Protein AF-A0A2V8DA79-F1 (afdb_monomer_lite)

Foldseek 3Di:
DVVVVVVVDAQLNAEAEDEQVVVLCLVVDDPSVVVLQNHAYEYEYDVVGALVCSCVSPVVQVVQEDEPVVVVVSDPTHGYYGHYDDDDPADPVVVLVCLLVVHDCPPNDPPVVSVVCVVVVPSHDPPDDPDDDPDPDDPDDDDDDDDD

pLDDT: mean 85.44, std 18.1, range [34.97, 98.0]

Structure (mmCIF, N/CA/C/O backbone):
data_AF-A0A2V8DA79-F1
#
_entry.id   AF-A0A2V8DA79-F1
#
loop_
_atom_site.group_PDB
_atom_site.id
_atom_site.type_symbol
_atom_site.label_atom_id
_atom_site.label_alt_id
_atom_site.label_comp_id
_atom_site.label_asym_id
_atom_site.label_entity_id
_atom_site.label_seq_id
_atom_site.pdbx_PDB_ins_code
_atom_site.Cartn_x
_atom_site.Cartn_y
_atom_site.Cartn_z
_atom_site.occupancy
_atom_site.B_iso_or_equiv
_atom_site.auth_seq_id
_atom_site.auth_comp_id
_atom_site.auth_asym_id
_atom_site.auth_atom_id
_atom_site.pdbx_PDB_model_num
ATOM 1 N N . MET A 1 1 ? -2.784 -8.188 -10.765 1.00 80.88 1 MET A N 1
ATOM 2 C CA . MET A 1 1 ? -1.648 -7.798 -11.626 1.00 80.88 1 MET A CA 1
ATOM 3 C C . MET A 1 1 ? -1.631 -8.583 -12.928 1.00 80.88 1 MET A C 1
ATOM 5 O O . MET A 1 1 ? -2.047 -8.017 -13.924 1.00 80.88 1 MET A O 1
ATOM 9 N N . ARG A 1 2 ? -1.282 -9.882 -12.939 1.00 86.19 2 ARG A N 1
ATOM 10 C CA . ARG A 1 2 ? -1.259 -10.697 -14.180 1.00 86.19 2 ARG A CA 1
ATOM 11 C C . ARG A 1 2 ? -2.586 -10.660 -14.959 1.00 86.19 2 ARG A C 1
ATOM 13 O O . ARG A 1 2 ? -2.584 -10.257 -16.108 1.00 86.19 2 ARG A O 1
ATOM 20 N N . ARG A 1 3 ? -3.718 -10.857 -14.271 1.00 90.19 3 ARG A N 1
ATOM 21 C CA . ARG A 1 3 ? -5.065 -10.714 -14.860 1.00 90.19 3 ARG A CA 1
ATOM 22 C C . ARG A 1 3 ? -5.314 -9.372 -15.570 1.00 90.19 3 ARG A C 1
ATOM 24 O O . ARG A 1 3 ? -6.029 -9.353 -16.558 1.00 90.19 3 ARG A O 1
ATOM 31 N N . PHE A 1 4 ? -4.772 -8.257 -15.071 1.00 90.00 4 PHE A N 1
ATOM 32 C CA . PHE A 1 4 ? -4.954 -6.949 -15.720 1.00 90.00 4 PHE A CA 1
ATOM 33 C C . PHE A 1 4 ? -4.091 -6.828 -16.979 1.00 90.00 4 PHE A C 1
ATOM 35 O O . PHE A 1 4 ? -4.547 -6.286 -17.977 1.00 90.00 4 PHE A O 1
ATOM 42 N N . ARG A 1 5 ? -2.893 -7.423 -16.985 1.00 86.12 5 ARG A N 1
ATOM 43 C CA . ARG A 1 5 ? -2.110 -7.558 -18.220 1.00 86.12 5 ARG A CA 1
ATOM 44 C C . ARG A 1 5 ? -2.828 -8.411 -19.261 1.00 86.12 5 ARG A C 1
ATOM 46 O O . ARG A 1 5 ? -2.845 -8.040 -20.427 1.00 86.12 5 ARG A O 1
ATOM 53 N N . ASP A 1 6 ? -3.475 -9.493 -18.834 1.00 89.94 6 ASP A N 1
ATOM 54 C CA . ASP A 1 6 ? -4.275 -10.345 -19.727 1.00 89.94 6 ASP A CA 1
ATOM 55 C C . ASP A 1 6 ? -5.494 -9.597 -20.307 1.00 89.94 6 ASP A C 1
ATOM 57 O O . ASP A 1 6 ? -6.026 -9.983 -21.342 1.00 89.94 6 ASP A O 1
ATOM 61 N N . GLN A 1 7 ? -5.923 -8.507 -19.660 1.00 92.62 7 GLN A N 1
ATOM 62 C CA . GLN A 1 7 ? -6.973 -7.598 -20.136 1.00 92.62 7 GLN A CA 1
ATOM 63 C C . GLN A 1 7 ? -6.443 -6.456 -21.021 1.00 92.62 7 GLN A C 1
ATOM 65 O O . GLN A 1 7 ? -7.229 -5.618 -21.452 1.00 92.62 7 GLN A O 1
ATOM 70 N N . GLY A 1 8 ? -5.137 -6.420 -21.306 1.00 91.56 8 GLY A N 1
ATOM 71 C CA . GLY A 1 8 ? -4.514 -5.451 -22.210 1.00 91.56 8 GLY A CA 1
ATOM 72 C C . GLY A 1 8 ? -3.859 -4.241 -21.539 1.00 91.56 8 GLY A C 1
ATOM 73 O O . GLY A 1 8 ? -3.294 -3.418 -22.251 1.00 91.56 8 GLY A O 1
ATOM 74 N N . TYR A 1 9 ? -3.877 -4.133 -20.206 1.00 92.56 9 TYR A N 1
ATOM 75 C CA . TYR A 1 9 ? -3.197 -3.038 -19.504 1.00 92.56 9 TYR A CA 1
ATOM 76 C C . TYR A 1 9 ? -1.678 -3.241 -19.489 1.00 92.56 9 TYR A C 1
ATOM 78 O O . TYR A 1 9 ? -1.181 -4.306 -19.097 1.00 92.56 9 TYR A O 1
ATOM 86 N N . ALA A 1 10 ? -0.928 -2.208 -19.863 1.00 92.19 10 ALA A N 1
ATOM 87 C CA . ALA A 1 10 ? 0.521 -2.200 -19.733 1.00 92.19 10 ALA A CA 1
ATOM 88 C C . ALA A 1 10 ? 0.928 -2.102 -18.255 1.00 92.19 10 ALA A C 1
ATOM 90 O O . ALA A 1 10 ? 0.230 -1.520 -17.425 1.00 92.19 10 ALA A O 1
ATOM 91 N N . SER A 1 11 ? 2.095 -2.645 -17.897 1.00 91.31 11 SER A N 1
ATOM 92 C CA . SER A 1 11 ? 2.588 -2.561 -16.515 1.00 91.31 11 SER A CA 1
ATOM 93 C C . SER A 1 11 ? 2.851 -1.119 -16.065 1.00 91.31 11 SER A C 1
ATOM 95 O O . SER A 1 11 ? 2.752 -0.826 -14.877 1.00 91.31 11 SER A O 1
ATOM 97 N N . THR A 1 12 ? 3.122 -0.211 -17.003 1.00 92.56 12 THR A N 1
ATOM 98 C CA . THR A 1 12 ? 3.295 1.228 -16.755 1.00 92.56 12 THR A CA 1
ATOM 99 C C . THR A 1 12 ? 1.982 1.979 -16.501 1.00 92.56 12 THR A C 1
ATOM 101 O O . THR A 1 12 ? 1.995 3.123 -16.062 1.00 92.56 12 THR A O 1
ATOM 104 N N . GLU A 1 13 ? 0.834 1.345 -16.741 1.00 91.50 13 GLU A N 1
ATOM 105 C CA . GLU A 1 13 ? -0.494 1.911 -16.462 1.00 91.50 13 GLU A CA 1
ATOM 106 C C . GLU A 1 13 ? -1.051 1.437 -15.113 1.00 91.50 13 GLU A C 1
ATOM 108 O O . GLU A 1 13 ? -2.080 1.922 -14.640 1.00 91.50 13 GLU A O 1
ATOM 113 N N . LEU A 1 14 ? -0.384 0.469 -14.479 1.00 94.69 14 LEU A N 1
ATOM 114 C CA . LEU A 1 14 ? -0.843 -0.160 -13.249 1.00 94.69 14 LEU A CA 1
ATOM 115 C C . LEU A 1 14 ? -0.090 0.391 -12.042 1.00 94.69 14 LEU A C 1
ATOM 117 O O . LEU A 1 14 ? 1.139 0.441 -12.021 1.00 94.69 14 LEU A O 1
ATOM 121 N N . PHE A 1 15 ? -0.844 0.723 -10.995 1.00 95.31 15 PHE A N 1
ATOM 122 C CA . PHE A 1 15 ? -0.315 1.207 -9.725 1.00 95.31 15 PHE A CA 1
ATOM 123 C C . PHE A 1 15 ? -0.784 0.303 -8.587 1.00 95.31 15 PHE A C 1
ATOM 125 O O . PHE A 1 15 ? -1.980 0.097 -8.379 1.00 95.31 15 PHE A O 1
ATOM 132 N N . PHE A 1 16 ? 0.169 -0.232 -7.834 1.00 96.88 16 PHE A N 1
ATOM 133 C CA . PHE A 1 16 ? -0.071 -0.974 -6.609 1.00 96.88 16 PHE A CA 1
ATOM 134 C C . PHE A 1 16 ? 0.221 -0.088 -5.407 1.00 96.88 16 PHE A C 1
ATOM 136 O O . PHE A 1 16 ? 1.377 0.237 -5.147 1.00 96.88 16 PHE A O 1
ATOM 143 N N . VAL A 1 17 ? -0.820 0.313 -4.683 1.00 96.44 17 VAL A N 1
ATOM 144 C CA . VAL A 1 17 ? -0.689 1.218 -3.538 1.00 96.44 17 VAL A CA 1
ATOM 145 C C . VAL A 1 17 ? -0.651 0.415 -2.244 1.00 96.44 17 VAL A C 1
ATOM 147 O O . VAL A 1 17 ? -1.538 -0.399 -1.992 1.00 96.44 17 VAL A O 1
ATOM 150 N N . LEU A 1 18 ? 0.364 0.651 -1.415 1.00 95.94 18 LEU A N 1
ATOM 151 C CA . LEU A 1 18 ? 0.516 -0.003 -0.117 1.00 95.94 18 LEU A CA 1
ATOM 152 C C . LEU A 1 18 ? 1.289 0.865 0.883 1.00 95.94 18 LEU A C 1
ATOM 154 O O . LEU A 1 18 ? 1.933 1.847 0.520 1.00 95.94 18 LEU A O 1
ATOM 158 N N . GLY A 1 19 ? 1.228 0.483 2.157 1.00 94.44 19 GLY A N 1
ATOM 159 C CA . GLY A 1 19 ? 2.015 1.111 3.215 1.00 94.44 19 GLY A CA 1
ATOM 160 C C . GLY A 1 19 ? 3.484 0.681 3.202 1.00 94.44 19 GLY A C 1
ATOM 161 O O . GLY A 1 19 ? 3.825 -0.426 2.778 1.00 94.44 19 GLY A O 1
ATOM 162 N N . ALA A 1 20 ? 4.349 1.556 3.714 1.00 94.94 20 ALA A N 1
ATOM 163 C CA . ALA A 1 20 ? 5.778 1.303 3.872 1.00 94.94 20 ALA A CA 1
ATOM 164 C C . ALA A 1 20 ? 6.082 0.100 4.781 1.00 94.94 20 ALA A C 1
ATOM 166 O O . ALA A 1 20 ? 7.063 -0.598 4.550 1.00 94.94 20 ALA A O 1
ATOM 167 N N . ASP A 1 21 ? 5.220 -0.182 5.761 1.00 92.44 21 ASP A N 1
ATOM 168 C CA . ASP A 1 21 ? 5.296 -1.362 6.626 1.00 92.44 21 ASP A CA 1
ATOM 169 C C . ASP A 1 21 ? 5.203 -2.665 5.821 1.00 92.44 21 ASP A C 1
ATOM 171 O O . ASP A 1 21 ? 6.088 -3.511 5.914 1.00 92.44 21 ASP A O 1
ATOM 175 N N . ALA A 1 22 ? 4.190 -2.794 4.962 1.00 94.00 22 ALA A N 1
ATOM 176 C CA . ALA A 1 22 ? 4.009 -3.984 4.132 1.00 94.00 22 ALA A CA 1
ATOM 177 C C . ALA A 1 22 ? 5.104 -4.120 3.060 1.00 94.00 22 ALA A C 1
ATOM 179 O O . ALA A 1 22 ? 5.577 -5.223 2.787 1.00 94.00 22 ALA A O 1
ATOM 180 N N . PHE A 1 23 ? 5.532 -3.004 2.45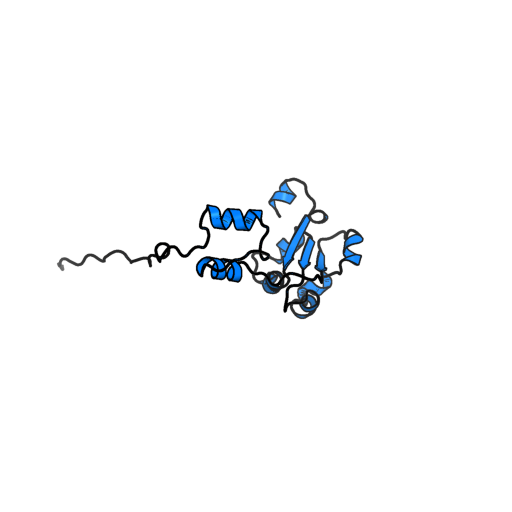9 1.00 97.00 23 PHE A N 1
ATOM 181 C CA . PHE A 1 23 ? 6.597 -3.029 1.453 1.00 97.00 23 PHE A CA 1
ATOM 182 C C . PHE A 1 23 ? 7.967 -3.378 2.051 1.00 97.00 23 PHE A C 1
ATOM 184 O O . PHE A 1 23 ? 8.796 -3.975 1.371 1.00 97.00 23 PHE A O 1
ATOM 191 N N . ASN A 1 24 ? 8.217 -3.067 3.325 1.00 95.31 24 ASN A N 1
ATOM 192 C CA . ASN A 1 24 ? 9.459 -3.445 4.003 1.00 95.31 24 ASN A CA 1
ATOM 193 C C . ASN A 1 24 ? 9.675 -4.973 4.036 1.00 95.31 24 ASN A C 1
ATOM 195 O O . ASN A 1 24 ? 10.807 -5.440 4.120 1.00 95.31 24 ASN A O 1
ATOM 199 N N . GLU A 1 25 ? 8.597 -5.751 3.921 1.00 95.50 25 GLU A N 1
ATOM 200 C CA . GLU A 1 25 ? 8.615 -7.214 3.876 1.00 95.50 25 GLU A CA 1
ATOM 201 C C . GLU A 1 25 ? 8.536 -7.775 2.445 1.00 95.50 25 GLU A C 1
ATOM 203 O O . GLU A 1 25 ? 8.366 -8.982 2.275 1.00 95.50 25 GLU A O 1
ATOM 208 N N . ILE A 1 26 ? 8.677 -6.943 1.403 1.00 97.12 26 ILE A N 1
ATOM 209 C CA . ILE A 1 26 ? 8.480 -7.333 -0.008 1.00 97.12 26 ILE A CA 1
ATOM 210 C C . ILE A 1 26 ? 9.302 -8.561 -0.419 1.00 97.12 26 ILE A C 1
ATOM 212 O O . ILE A 1 26 ? 8.828 -9.386 -1.192 1.00 97.12 26 ILE A O 1
ATOM 216 N N . ALA A 1 27 ? 10.503 -8.734 0.142 1.00 94.88 27 ALA A N 1
ATOM 217 C CA . ALA A 1 27 ? 11.375 -9.871 -0.151 1.00 94.88 27 ALA A CA 1
ATOM 218 C C . ALA A 1 27 ? 10.793 -11.227 0.298 1.00 94.88 27 ALA A C 1
ATOM 220 O O . ALA A 1 27 ? 11.200 -12.271 -0.204 1.00 94.88 27 ALA A O 1
ATOM 221 N N . THR A 1 28 ? 9.831 -11.217 1.225 1.00 96.50 28 THR A N 1
ATOM 222 C CA . THR A 1 28 ? 9.117 -12.419 1.685 1.00 96.50 28 THR A CA 1
ATOM 223 C C . THR A 1 28 ? 7.962 -12.804 0.759 1.00 96.50 28 THR A C 1
ATOM 225 O O . THR A 1 28 ? 7.396 -13.892 0.881 1.00 96.50 28 THR A O 1
ATOM 228 N N . TRP A 1 29 ? 7.587 -11.924 -0.174 1.00 96.75 29 TRP A N 1
ATOM 229 C CA . TRP A 1 29 ? 6.452 -12.154 -1.052 1.00 96.75 29 TRP A CA 1
ATOM 230 C C . TRP A 1 29 ? 6.822 -13.157 -2.138 1.00 96.75 29 TRP A C 1
ATOM 232 O O . TRP A 1 29 ? 7.947 -13.210 -2.642 1.00 96.75 29 TRP A O 1
ATOM 242 N N . ARG A 1 30 ? 5.831 -13.952 -2.541 1.00 96.00 30 ARG A N 1
ATOM 243 C CA . ARG A 1 30 ? 5.994 -14.939 -3.606 1.00 96.00 30 ARG A CA 1
ATOM 244 C C . ARG A 1 30 ? 6.404 -14.251 -4.908 1.00 96.00 30 ARG A C 1
ATOM 246 O O . ARG A 1 30 ? 5.629 -13.463 -5.442 1.00 96.00 30 ARG A O 1
ATOM 253 N N . ASP A 1 31 ? 7.570 -14.634 -5.429 1.00 95.00 31 ASP A N 1
ATOM 254 C CA . ASP A 1 31 ? 8.095 -14.165 -6.719 1.00 95.00 31 ASP A CA 1
ATOM 255 C C . ASP A 1 31 ? 8.102 -12.627 -6.826 1.00 95.00 31 ASP A C 1
ATOM 257 O O . ASP A 1 31 ? 7.686 -12.030 -7.823 1.00 95.00 31 ASP A O 1
ATOM 261 N N . TYR A 1 32 ? 8.530 -11.965 -5.743 1.00 95.62 32 TYR A N 1
ATOM 262 C CA . TYR A 1 32 ? 8.526 -10.508 -5.664 1.00 95.62 32 TYR A CA 1
ATOM 263 C C . TYR A 1 32 ? 9.309 -9.808 -6.794 1.00 95.62 32 TYR A C 1
ATOM 265 O O . TYR A 1 32 ? 8.839 -8.753 -7.222 1.00 95.62 32 TYR A O 1
ATOM 273 N N . PRO A 1 33 ? 10.438 -10.332 -7.334 1.00 95.31 33 PRO A N 1
ATOM 274 C CA . PRO A 1 33 ? 11.135 -9.651 -8.420 1.00 95.31 33 PRO A CA 1
ATOM 275 C C . PRO A 1 33 ? 10.245 -9.530 -9.657 1.00 95.31 33 PRO A C 1
ATOM 277 O O . PRO A 1 33 ? 10.081 -8.431 -10.178 1.00 95.31 33 PRO A O 1
ATOM 280 N N . ALA A 1 34 ? 9.576 -10.619 -10.055 1.00 94.56 34 ALA A N 1
ATOM 281 C CA . ALA A 1 34 ? 8.636 -10.587 -11.169 1.00 94.56 34 ALA A CA 1
ATOM 282 C C . ALA A 1 34 ? 7.410 -9.722 -10.856 1.00 94.56 34 ALA A C 1
ATOM 284 O O . ALA A 1 34 ? 6.869 -9.077 -11.750 1.00 94.56 34 ALA A O 1
ATOM 285 N N . LEU A 1 35 ? 6.959 -9.686 -9.597 1.00 94.75 35 LEU A N 1
ATOM 286 C CA . LEU A 1 35 ? 5.840 -8.842 -9.185 1.00 94.75 35 LEU A CA 1
ATOM 287 C C . LEU A 1 35 ? 6.131 -7.350 -9.402 1.00 94.75 35 LEU A C 1
ATOM 289 O O . LEU A 1 35 ? 5.249 -6.630 -9.874 1.00 94.75 35 LEU A O 1
ATOM 293 N N . LEU A 1 36 ? 7.353 -6.901 -9.099 1.00 96.38 36 LEU A N 1
ATOM 294 C CA . LEU A 1 36 ? 7.777 -5.515 -9.309 1.00 96.38 36 LEU A CA 1
ATOM 295 C C . LEU A 1 36 ? 7.760 -5.112 -10.791 1.00 96.38 36 LEU A C 1
ATOM 297 O O . LEU A 1 36 ? 7.717 -3.923 -11.086 1.00 96.38 36 LEU A O 1
ATOM 301 N N . ASP A 1 37 ? 7.770 -6.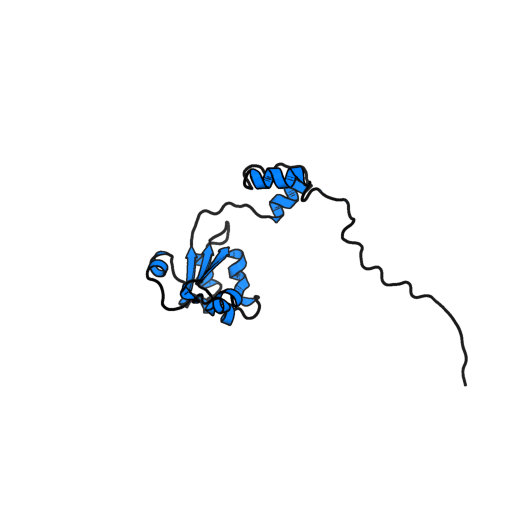063 -11.724 1.00 95.25 37 ASP A N 1
ATOM 302 C CA . ASP A 1 37 ? 7.735 -5.790 -13.167 1.00 95.25 37 ASP A CA 1
ATOM 303 C C . ASP A 1 37 ? 6.305 -5.730 -13.732 1.00 95.25 37 ASP A C 1
ATOM 305 O O . ASP A 1 37 ? 6.093 -5.429 -14.910 1.00 95.25 37 ASP A O 1
ATOM 309 N N . LEU A 1 38 ? 5.295 -6.010 -12.901 1.00 95.00 38 LEU A N 1
ATOM 310 C CA . LEU A 1 38 ? 3.893 -6.021 -13.318 1.00 95.00 38 LEU A CA 1
ATOM 311 C C . LEU A 1 38 ? 3.170 -4.689 -13.099 1.00 95.00 38 LEU A C 1
ATOM 313 O O . LEU A 1 38 ? 2.105 -4.513 -13.688 1.00 95.00 38 LEU A O 1
ATOM 317 N N . ALA A 1 39 ? 3.700 -3.798 -12.259 1.00 95.69 39 ALA A N 1
ATOM 318 C CA . ALA A 1 39 ? 3.099 -2.503 -11.942 1.00 95.69 39 ALA A CA 1
ATOM 319 C C . ALA A 1 39 ? 4.100 -1.541 -11.294 1.00 95.69 39 ALA A C 1
ATOM 321 O O . ALA A 1 39 ? 5.100 -1.962 -10.711 1.00 95.69 39 ALA A O 1
ATOM 322 N N . HIS A 1 40 ? 3.782 -0.249 -11.311 1.00 96.50 40 HIS A N 1
ATOM 323 C CA . HIS A 1 40 ? 4.356 0.704 -10.368 1.00 96.50 40 HIS A CA 1
ATOM 324 C C . HIS A 1 40 ? 3.939 0.355 -8.938 1.00 96.50 40 HIS A C 1
ATOM 326 O O . HIS A 1 40 ? 2.793 -0.011 -8.687 1.00 96.50 40 HIS A O 1
ATOM 332 N N . PHE A 1 41 ? 4.848 0.519 -7.984 1.00 97.88 41 PHE A N 1
ATOM 333 C CA . PHE A 1 41 ? 4.558 0.361 -6.560 1.00 97.88 41 PHE A CA 1
ATOM 334 C C . PHE A 1 41 ? 4.522 1.732 -5.904 1.00 97.88 41 PHE A C 1
ATOM 336 O O . PHE A 1 41 ? 5.545 2.396 -5.831 1.00 97.88 41 PHE A O 1
ATOM 343 N N . VAL A 1 42 ? 3.363 2.162 -5.420 1.00 97.50 42 VAL A N 1
ATOM 344 C CA . VAL A 1 42 ? 3.204 3.411 -4.674 1.00 97.50 42 VAL A CA 1
ATOM 345 C C . VAL A 1 42 ? 3.261 3.086 -3.191 1.00 97.50 42 VAL A C 1
ATOM 347 O O . VAL A 1 42 ? 2.320 2.523 -2.632 1.00 97.50 42 VAL A O 1
ATOM 350 N N . VAL A 1 43 ? 4.379 3.427 -2.562 1.00 97.44 43 VAL A N 1
ATOM 351 C CA . VAL A 1 43 ? 4.654 3.096 -1.168 1.00 97.44 43 VAL A CA 1
ATOM 352 C C . VAL A 1 43 ? 4.472 4.337 -0.311 1.00 97.44 43 VAL A C 1
ATOM 354 O O . VAL A 1 43 ? 5.235 5.296 -0.416 1.00 97.44 43 VAL A O 1
ATOM 357 N N . VAL A 1 44 ? 3.442 4.311 0.529 1.00 96.44 44 VAL A N 1
ATOM 358 C CA . VAL A 1 44 ? 3.035 5.447 1.359 1.00 96.44 44 VAL A CA 1
ATOM 359 C C . VAL A 1 44 ? 3.559 5.275 2.781 1.00 96.44 44 VAL A C 1
ATOM 361 O O . VAL A 1 44 ? 3.435 4.202 3.375 1.00 96.44 44 VAL A O 1
ATOM 364 N N . SER A 1 45 ? 4.125 6.336 3.349 1.00 94.94 45 SER A N 1
ATOM 365 C CA . SER A 1 45 ? 4.594 6.364 4.734 1.00 94.94 45 SER A CA 1
ATOM 366 C C . SER A 1 45 ? 3.493 6.043 5.746 1.00 94.94 45 SER A C 1
ATOM 368 O O . SER A 1 45 ? 2.321 6.380 5.563 1.00 94.94 45 SER A O 1
ATOM 370 N N . ARG A 1 46 ? 3.881 5.418 6.858 1.00 91.00 46 ARG A N 1
ATOM 371 C CA . ARG A 1 46 ? 3.016 5.115 8.010 1.00 91.00 46 ARG A CA 1
ATOM 372 C C . ARG A 1 46 ? 3.640 5.699 9.279 1.00 91.00 46 ARG A C 1
ATOM 374 O O . ARG A 1 46 ? 4.860 5.871 9.312 1.00 91.00 46 ARG A O 1
ATOM 381 N N . PRO A 1 47 ? 2.861 5.984 10.337 1.00 85.81 47 PRO A N 1
ATOM 382 C CA . PRO A 1 47 ? 3.428 6.384 11.622 1.00 85.81 47 PRO A CA 1
ATOM 383 C C . PRO A 1 47 ? 4.519 5.397 12.069 1.00 85.81 47 PRO A C 1
ATOM 385 O O . PRO A 1 47 ? 4.317 4.185 12.055 1.00 85.81 47 PRO A O 1
ATOM 388 N N . GLY A 1 48 ? 5.710 5.913 12.381 1.00 84.19 48 GLY A N 1
ATOM 389 C CA . GLY A 1 48 ? 6.881 5.106 12.753 1.00 84.19 48 GLY A CA 1
ATOM 390 C C . GLY A 1 48 ? 7.649 4.450 11.594 1.00 84.19 48 GLY A C 1
ATOM 391 O O . GLY A 1 48 ? 8.694 3.855 11.837 1.00 84.19 48 GLY A O 1
ATOM 392 N N . THR A 1 49 ? 7.186 4.558 10.342 1.00 86.19 49 THR A N 1
ATOM 393 C CA . THR A 1 49 ? 7.880 4.031 9.151 1.00 86.19 49 THR A CA 1
ATOM 394 C C . THR A 1 49 ? 7.820 5.038 8.000 1.00 86.19 49 THR A C 1
ATOM 396 O O . THR A 1 49 ? 6.860 5.068 7.223 1.00 86.19 49 THR A O 1
ATOM 399 N N . ALA A 1 50 ? 8.864 5.861 7.885 1.00 92.00 50 ALA A N 1
ATOM 400 C CA . ALA A 1 50 ? 9.018 6.795 6.770 1.00 92.00 50 ALA A CA 1
ATOM 401 C C . ALA A 1 50 ? 9.338 6.038 5.472 1.00 92.00 50 ALA A C 1
ATOM 403 O O . ALA A 1 50 ? 10.117 5.080 5.482 1.00 92.00 50 ALA A O 1
ATOM 404 N N . ALA A 1 51 ? 8.758 6.468 4.350 1.00 92.69 51 ALA A N 1
ATOM 405 C CA . ALA A 1 51 ? 8.968 5.807 3.060 1.00 92.69 51 ALA A CA 1
ATOM 406 C C . ALA A 1 51 ? 10.429 5.933 2.588 1.00 92.69 51 ALA A C 1
ATOM 408 O O . ALA A 1 51 ? 10.987 5.005 2.006 1.00 92.69 51 ALA A O 1
ATOM 409 N N . SER A 1 52 ? 11.077 7.053 2.901 1.00 91.06 52 SER A N 1
ATOM 410 C CA . SER A 1 52 ? 12.493 7.332 2.640 1.00 91.06 52 SER A CA 1
ATOM 411 C C . SER A 1 52 ? 13.453 6.303 3.247 1.00 91.06 52 SER A C 1
ATOM 413 O O . SER A 1 52 ? 14.445 5.963 2.603 1.00 91.06 52 SER A O 1
ATOM 415 N N . GLN A 1 53 ? 13.133 5.737 4.417 1.00 93.38 53 GLN A N 1
ATOM 416 C CA . GLN A 1 53 ? 13.964 4.718 5.080 1.00 93.38 53 GLN A CA 1
ATOM 417 C C . GLN A 1 53 ? 14.054 3.406 4.287 1.00 93.38 53 GLN A C 1
ATOM 419 O O . GLN A 1 53 ? 14.954 2.600 4.519 1.00 93.38 53 GLN A O 1
ATOM 424 N N . LEU A 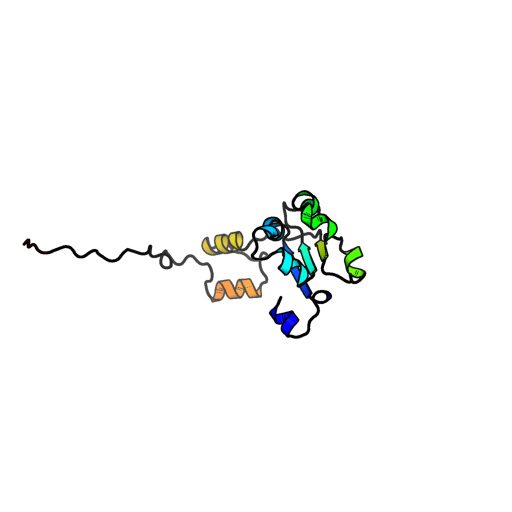1 54 ? 13.135 3.161 3.346 1.00 94.19 54 LEU A N 1
ATOM 425 C CA . LEU A 1 54 ? 13.134 1.933 2.551 1.00 94.19 54 LEU A CA 1
ATOM 426 C C . LEU A 1 54 ? 14.362 1.814 1.649 1.00 94.19 54 LEU A C 1
ATOM 428 O O . LEU A 1 54 ? 14.766 0.694 1.348 1.00 94.19 54 LEU A O 1
ATOM 432 N N . ARG A 1 55 ? 14.982 2.933 1.250 1.00 94.50 55 ARG A N 1
ATOM 433 C CA . ARG A 1 55 ? 16.222 2.907 0.458 1.00 94.50 55 ARG A CA 1
ATOM 434 C C . ARG A 1 55 ? 17.35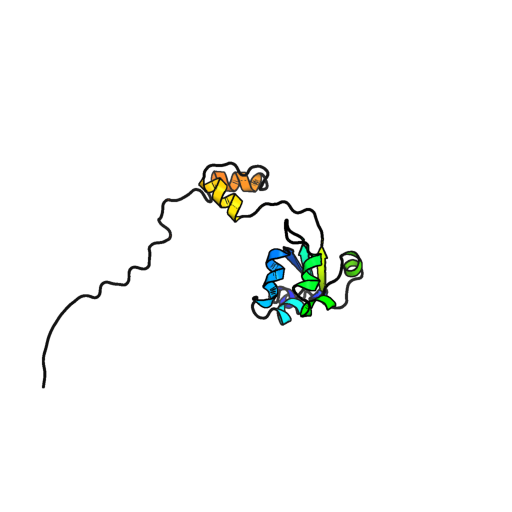1 2.204 1.205 1.00 94.50 55 ARG A C 1
ATOM 436 O O . ARG A 1 55 ? 18.048 1.388 0.611 1.00 94.50 55 ARG A O 1
ATOM 443 N N . ASP A 1 56 ? 17.472 2.478 2.501 1.00 93.81 56 ASP A N 1
ATOM 444 C CA . ASP A 1 56 ? 18.522 1.911 3.348 1.00 93.81 56 ASP A CA 1
ATOM 445 C C . ASP A 1 56 ? 18.215 0.459 3.725 1.00 93.81 56 ASP A C 1
ATOM 447 O O . ASP A 1 56 ? 19.107 -0.384 3.777 1.00 93.81 56 ASP A O 1
ATOM 451 N N . ARG A 1 57 ? 16.934 0.145 3.959 1.00 94.00 57 ARG A N 1
ATOM 452 C CA . ARG A 1 57 ? 16.493 -1.207 4.341 1.00 94.00 57 ARG A CA 1
ATOM 453 C C . ARG A 1 57 ? 16.478 -2.190 3.172 1.00 94.00 57 ARG A C 1
ATOM 455 O O . ARG A 1 57 ? 16.659 -3.386 3.381 1.00 94.00 57 ARG A O 1
ATOM 462 N N . LEU A 1 58 ? 16.252 -1.700 1.954 1.00 95.06 58 LEU A N 1
ATOM 463 C CA . LEU A 1 58 ? 16.143 -2.500 0.732 1.00 95.06 58 LEU A CA 1
ATOM 464 C C . LEU A 1 58 ? 17.108 -1.968 -0.344 1.00 95.06 58 LEU A C 1
ATOM 466 O O . LEU A 1 58 ? 16.664 -1.529 -1.411 1.00 95.06 58 LEU A O 1
ATOM 470 N N . PRO A 1 59 ? 18.434 -2.037 -0.117 1.00 95.44 59 PRO A N 1
ATOM 471 C CA . PRO A 1 59 ? 19.423 -1.427 -1.008 1.00 95.44 59 PRO A CA 1
ATOM 472 C C . PRO A 1 59 ? 19.381 -2.010 -2.427 1.00 95.44 59 PRO A C 1
ATOM 474 O O . PRO A 1 59 ? 19.562 -1.287 -3.404 1.00 95.44 59 PRO A O 1
ATOM 477 N N . ALA A 1 60 ? 19.039 -3.296 -2.568 1.00 95.19 60 ALA A N 1
ATOM 478 C CA . ALA A 1 60 ? 18.872 -3.953 -3.867 1.00 95.19 60 ALA A CA 1
ATOM 479 C C . ALA A 1 60 ? 17.754 -3.336 -4.734 1.00 95.19 60 ALA A C 1
ATOM 481 O O . ALA A 1 60 ? 17.754 -3.499 -5.953 1.00 95.19 60 ALA A O 1
ATOM 482 N N . LEU A 1 61 ? 16.800 -2.628 -4.121 1.00 96.19 61 LEU A N 1
ATOM 483 C CA . LEU A 1 61 ? 15.678 -1.983 -4.802 1.00 96.19 61 LEU A CA 1
ATOM 484 C C . LEU A 1 61 ? 15.834 -0.461 -4.907 1.00 96.19 61 LEU A C 1
ATOM 486 O O . LEU A 1 61 ? 15.035 0.177 -5.592 1.00 96.19 61 LEU A O 1
ATOM 490 N N . ALA A 1 62 ? 16.862 0.130 -4.291 1.00 95.50 62 ALA A N 1
ATOM 491 C CA . ALA A 1 62 ? 17.036 1.580 -4.207 1.00 95.50 62 ALA A CA 1
ATOM 492 C C . ALA A 1 62 ? 17.078 2.267 -5.586 1.00 95.50 62 ALA A C 1
ATOM 494 O O . ALA A 1 62 ? 16.506 3.346 -5.750 1.00 95.50 62 ALA A O 1
ATOM 495 N N . ASN A 1 63 ? 17.662 1.615 -6.598 1.00 94.81 63 ASN A N 1
ATOM 496 C CA . ASN A 1 63 ? 17.737 2.132 -7.973 1.00 94.81 63 ASN A CA 1
ATOM 497 C C . ASN A 1 63 ? 16.375 2.206 -8.679 1.00 94.81 63 ASN A C 1
ATOM 499 O O . ASN A 1 63 ? 16.220 2.939 -9.651 1.00 94.81 63 ASN A O 1
ATOM 503 N N . ARG A 1 64 ? 15.381 1.450 -8.203 1.00 95.44 64 ARG A N 1
ATOM 504 C CA . ARG A 1 64 ? 14.003 1.498 -8.707 1.00 95.44 64 ARG A CA 1
ATOM 505 C C . ARG A 1 64 ? 13.142 2.498 -7.938 1.00 95.44 64 ARG A C 1
ATOM 507 O O . ARG A 1 64 ? 12.022 2.769 -8.366 1.00 95.44 64 ARG A O 1
ATOM 514 N N . MET A 1 65 ? 13.629 3.006 -6.805 1.00 96.81 65 MET A N 1
ATOM 515 C CA . MET A 1 65 ? 12.896 3.931 -5.951 1.00 96.81 65 MET A CA 1
ATOM 516 C C . MET A 1 65 ? 13.063 5.365 -6.439 1.00 96.81 65 MET A C 1
ATOM 518 O O . MET A 1 65 ? 14.182 5.873 -6.539 1.00 96.81 65 MET A O 1
ATOM 522 N N . ILE A 1 66 ? 11.948 6.051 -6.662 1.00 96.25 66 ILE A N 1
ATOM 523 C CA . ILE A 1 66 ? 11.892 7.447 -7.092 1.00 96.25 66 ILE A CA 1
ATOM 524 C C . ILE A 1 66 ? 10.899 8.238 -6.234 1.00 96.25 66 ILE A C 1
ATOM 526 O O . ILE A 1 66 ? 10.037 7.669 -5.566 1.00 96.25 66 ILE A O 1
ATOM 530 N N . GLY A 1 67 ? 11.039 9.563 -6.236 1.00 95.12 67 GLY A N 1
ATOM 531 C CA . GLY A 1 67 ? 10.063 10.458 -5.612 1.00 95.12 67 GLY A CA 1
ATOM 532 C C . GLY A 1 67 ? 8.864 10.754 -6.529 1.00 95.12 67 GLY A C 1
ATOM 533 O O . GLY A 1 67 ? 8.935 10.492 -7.734 1.00 95.12 67 GLY A O 1
ATOM 534 N N . PRO A 1 68 ? 7.788 11.365 -5.999 1.00 92.19 68 PRO A N 1
ATOM 535 C CA . PRO A 1 68 ? 6.558 11.629 -6.751 1.00 92.19 68 PRO A CA 1
ATOM 536 C C . PRO A 1 68 ? 6.784 12.512 -7.982 1.00 92.19 68 PRO A C 1
ATOM 538 O O . PRO A 1 68 ? 6.245 12.232 -9.047 1.00 92.19 68 PRO A O 1
ATOM 541 N N . SER A 1 69 ? 7.642 13.531 -7.876 1.00 91.62 69 SER A N 1
ATOM 542 C CA . SER A 1 69 ? 7.928 14.448 -8.986 1.00 91.62 69 SER A CA 1
ATOM 543 C C . SER A 1 69 ? 8.542 13.743 -10.198 1.00 91.62 69 SER A C 1
ATOM 545 O O . SER A 1 69 ? 8.205 14.068 -11.331 1.00 91.62 69 SER A O 1
ATOM 547 N N . ALA A 1 70 ? 9.409 12.752 -9.972 1.00 90.62 70 ALA A N 1
ATOM 548 C CA . ALA A 1 70 ? 9.999 11.962 -11.051 1.00 90.62 70 ALA A CA 1
ATOM 549 C C . ALA A 1 70 ? 8.978 10.996 -11.674 1.00 90.62 70 ALA A C 1
ATOM 551 O O . ALA A 1 70 ? 9.028 10.730 -12.870 1.00 90.62 70 ALA A O 1
ATOM 552 N N . ALA A 1 71 ? 8.014 10.506 -10.889 1.00 88.62 71 ALA A N 1
ATOM 553 C CA . ALA A 1 71 ? 6.963 9.623 -11.389 1.00 88.62 71 ALA A CA 1
ATOM 554 C C . ALA A 1 71 ? 6.021 10.317 -12.388 1.00 88.62 71 ALA A C 1
ATOM 556 O O . ALA A 1 71 ? 5.518 9.669 -13.302 1.00 88.62 71 ALA A O 1
ATOM 557 N N . LEU A 1 72 ? 5.826 11.636 -12.261 1.00 85.06 72 LEU A N 1
ATOM 558 C CA . LEU A 1 72 ? 5.011 12.425 -13.194 1.00 85.06 72 LEU A CA 1
ATOM 559 C C . LEU A 1 72 ? 5.613 12.501 -14.605 1.00 85.06 72 LEU A C 1
ATOM 561 O O . LEU A 1 72 ? 4.901 12.820 -15.552 1.00 85.06 72 LEU A O 1
ATOM 565 N N . GLN A 1 73 ? 6.896 12.167 -14.770 1.00 87.69 73 GLN A N 1
ATOM 566 C CA . GLN A 1 73 ? 7.546 12.099 -16.081 1.00 87.69 73 GLN A CA 1
ATOM 567 C C . GLN A 1 73 ? 7.215 10.818 -16.862 1.00 87.69 73 GLN A C 1
ATOM 569 O O . GLN A 1 73 ? 7.803 10.594 -17.912 1.00 87.69 73 GLN A O 1
ATOM 574 N N . SER A 1 74 ? 6.267 10.001 -16.384 1.00 80.12 74 SER A N 1
ATOM 575 C CA . SER A 1 74 ? 5.802 8.773 -17.049 1.00 80.12 74 SER A CA 1
ATOM 576 C C . SER A 1 74 ? 6.956 7.819 -17.394 1.00 80.12 74 SER A C 1
ATOM 578 O O . SER A 1 74 ? 7.314 7.663 -18.561 1.00 80.12 74 SER A O 1
ATOM 580 N N . PRO A 1 75 ? 7.583 7.194 -16.382 1.00 82.56 75 PRO A N 1
ATOM 581 C CA . PRO A 1 75 ? 8.731 6.322 -16.595 1.00 82.56 75 PRO A CA 1
ATOM 582 C C . PRO A 1 75 ? 8.398 5.146 -17.523 1.00 82.56 75 PRO A C 1
ATOM 584 O O . PRO A 1 75 ? 7.393 4.463 -17.349 1.00 82.56 75 PRO A O 1
ATOM 587 N N . GLU A 1 76 ? 9.303 4.850 -18.460 1.00 86.75 76 GLU A N 1
ATOM 588 C CA . GLU A 1 76 ? 9.155 3.764 -19.448 1.00 86.75 76 GLU A CA 1
ATOM 589 C C . GLU A 1 76 ? 9.140 2.355 -18.831 1.00 86.75 76 GLU A C 1
ATOM 591 O O . GLU A 1 76 ? 8.879 1.358 -19.504 1.00 86.75 76 GLU A O 1
ATOM 596 N N . ARG A 1 77 ? 9.476 2.251 -17.542 1.00 92.62 77 ARG A N 1
ATOM 597 C CA . A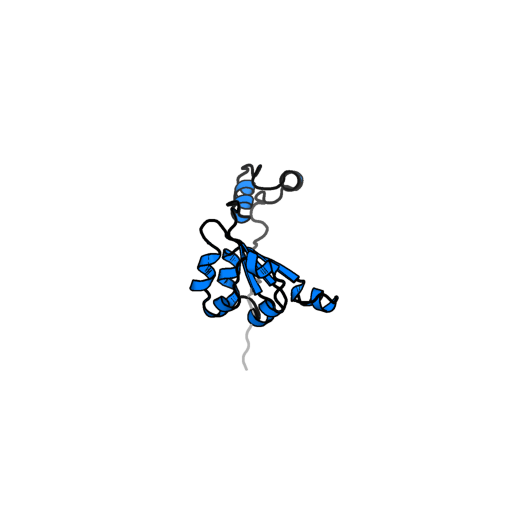RG A 1 77 ? 9.539 1.002 -16.787 1.00 92.62 77 ARG A CA 1
ATOM 598 C C . ARG A 1 77 ? 8.851 1.171 -15.443 1.00 92.62 77 ARG A C 1
ATOM 600 O O . ARG A 1 77 ? 8.789 2.260 -14.879 1.00 92.62 77 ARG A O 1
ATOM 607 N N . THR A 1 78 ? 8.410 0.056 -14.883 1.00 95.75 78 THR A N 1
ATOM 608 C CA . THR A 1 78 ? 7.840 -0.017 -13.537 1.00 95.75 78 THR A CA 1
ATOM 609 C C . THR A 1 78 ? 8.839 0.435 -12.470 1.00 95.75 78 THR A C 1
ATOM 611 O O . THR A 1 78 ? 9.952 -0.091 -12.363 1.00 95.75 78 THR A O 1
ATOM 614 N N . VAL A 1 79 ? 8.409 1.360 -11.621 1.00 97.31 79 VAL A N 1
ATOM 615 C CA . VAL A 1 79 ? 9.205 1.992 -10.555 1.00 97.31 79 VAL A CA 1
ATOM 616 C C . VAL A 1 79 ? 8.505 1.881 -9.205 1.00 97.31 79 VAL A C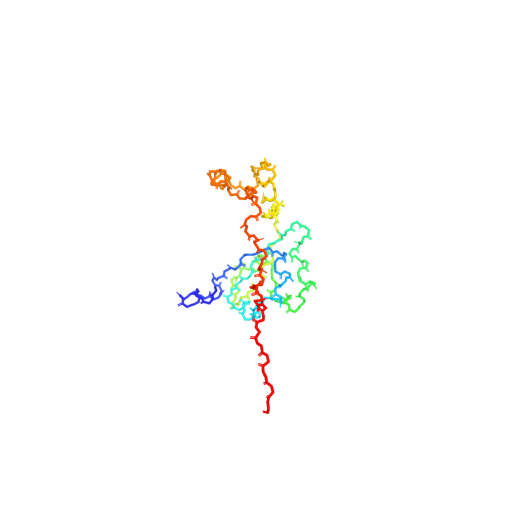 1
ATOM 618 O O . VAL A 1 79 ? 7.304 1.622 -9.135 1.00 97.31 79 VAL A O 1
ATOM 621 N N . ILE A 1 80 ? 9.261 2.107 -8.136 1.00 98.00 80 ILE A N 1
ATOM 622 C CA . ILE A 1 80 ? 8.756 2.213 -6.770 1.00 98.00 80 ILE A CA 1
ATOM 623 C C . ILE A 1 80 ? 8.689 3.705 -6.426 1.00 98.00 80 ILE A C 1
ATOM 625 O O . ILE A 1 80 ? 9.709 4.382 -6.359 1.00 98.00 80 ILE A O 1
ATOM 629 N N . ILE A 1 81 ? 7.492 4.237 -6.236 1.00 97.56 81 ILE A N 1
ATOM 630 C CA . ILE A 1 81 ? 7.229 5.642 -5.938 1.00 97.56 81 ILE A CA 1
ATOM 631 C C . ILE A 1 81 ? 7.079 5.773 -4.427 1.00 97.56 81 ILE A C 1
ATOM 633 O O . ILE A 1 81 ? 6.138 5.235 -3.846 1.00 97.56 81 ILE A O 1
ATOM 637 N N . LEU A 1 82 ? 8.008 6.480 -3.791 1.00 97.38 82 LEU A N 1
ATOM 638 C CA . LEU A 1 82 ? 7.978 6.723 -2.351 1.00 97.38 82 LEU A CA 1
ATOM 639 C C . LEU A 1 82 ? 7.184 8.000 -2.067 1.00 97.38 82 LEU A C 1
ATOM 641 O O . LEU A 1 82 ? 7.553 9.075 -2.542 1.00 97.38 82 LEU A O 1
ATOM 645 N N . ILE A 1 83 ? 6.105 7.886 -1.295 1.00 95.88 83 ILE A N 1
ATOM 646 C CA . ILE A 1 83 ? 5.258 9.012 -0.896 1.00 95.88 83 ILE A CA 1
ATOM 647 C C . ILE A 1 83 ? 5.343 9.192 0.615 1.00 95.88 83 ILE A C 1
ATOM 649 O O . ILE A 1 83 ? 4.889 8.342 1.381 1.00 95.88 83 ILE A O 1
ATOM 653 N N . GLU A 1 84 ? 5.871 10.339 1.031 1.00 94.31 84 GLU A N 1
ATOM 654 C CA . GLU A 1 84 ? 5.731 10.819 2.403 1.00 94.31 84 GLU A CA 1
ATOM 655 C C . GLU A 1 84 ? 4.414 11.595 2.504 1.00 94.31 84 GLU A C 1
ATOM 657 O O . GLU A 1 84 ? 4.246 12.648 1.887 1.00 94.31 84 GLU A O 1
ATOM 662 N N . ALA A 1 85 ? 3.459 11.051 3.249 1.00 87.62 85 ALA A N 1
ATOM 663 C CA . ALA A 1 85 ? 2.155 11.656 3.474 1.00 87.62 85 ALA A CA 1
ATOM 664 C C . ALA A 1 85 ? 1.713 11.463 4.932 1.00 87.62 85 ALA A C 1
ATOM 666 O O . ALA A 1 85 ? 2.001 10.421 5.535 1.00 87.62 85 ALA A O 1
ATOM 667 N N . PRO A 1 86 ? 0.978 12.433 5.507 1.00 82.31 86 PRO A N 1
ATOM 668 C CA . PRO A 1 86 ? 0.353 12.252 6.805 1.00 82.31 86 PRO A CA 1
ATOM 669 C C . PRO A 1 86 ? -0.719 11.165 6.685 1.00 82.31 86 PRO A C 1
ATOM 671 O O . PRO A 1 86 ? -1.767 11.366 6.072 1.00 82.31 86 PRO A O 1
ATOM 674 N N . THR A 1 87 ? -0.447 9.997 7.256 1.00 83.88 87 THR A N 1
ATOM 675 C CA . THR A 1 87 ? -1.398 8.888 7.324 1.00 83.88 87 THR A CA 1
ATOM 676 C C . THR A 1 87 ? -1.934 8.755 8.740 1.00 83.88 87 THR A C 1
ATOM 678 O O . THR A 1 87 ? -1.207 8.908 9.722 1.00 83.88 87 THR A O 1
ATOM 681 N N . SER A 1 88 ? -3.238 8.505 8.857 1.00 81.06 88 SER A N 1
ATOM 682 C CA . SER A 1 88 ? -3.873 8.292 10.154 1.00 81.06 88 SER A CA 1
ATOM 683 C C . SER A 1 88 ? -3.299 7.045 10.825 1.00 81.06 88 SER A C 1
ATOM 685 O O . SER A 1 88 ? -3.163 6.000 10.184 1.00 81.06 88 SER A O 1
ATOM 687 N N . ASP A 1 89 ? -3.015 7.134 12.125 1.00 82.31 89 ASP A N 1
ATOM 688 C CA . ASP A 1 89 ? -2.604 5.983 12.933 1.00 82.31 89 ASP A CA 1
ATOM 689 C C . ASP A 1 89 ? -3.815 5.111 13.288 1.00 82.31 89 ASP A C 1
ATOM 691 O O . ASP A 1 89 ? -4.328 5.093 14.407 1.00 82.31 89 ASP A O 1
ATOM 695 N N . VAL A 1 90 ? -4.350 4.443 12.269 1.00 86.81 90 VAL A N 1
ATOM 696 C CA . VAL A 1 90 ? -5.510 3.565 12.384 1.00 86.81 90 VAL A CA 1
ATOM 697 C C . VAL A 1 90 ? -5.131 2.191 11.852 1.00 86.81 90 VAL A C 1
ATOM 699 O O . VAL A 1 90 ? -4.704 2.042 10.709 1.00 86.81 90 VAL A O 1
ATOM 702 N N . SER A 1 91 ? -5.329 1.158 12.674 1.00 89.06 91 SER A N 1
ATOM 703 C CA . SER A 1 91 ? -5.126 -0.235 12.275 1.00 89.06 91 SER A CA 1
ATOM 704 C C . SER A 1 91 ? -6.404 -1.054 12.432 1.00 89.06 91 SER A C 1
ATOM 706 O O . SER A 1 91 ? -7.178 -0.879 13.377 1.00 89.06 91 SER A O 1
ATOM 708 N N . SER A 1 92 ? -6.607 -2.015 11.527 1.00 92.12 92 SER A N 1
ATOM 709 C CA . SER A 1 92 ? -7.750 -2.934 11.610 1.00 92.12 92 SER A CA 1
ATOM 710 C C . SER A 1 92 ? -7.725 -3.770 12.894 1.00 92.12 92 SER A C 1
ATOM 712 O O . SER A 1 92 ? -8.775 -4.072 13.449 1.00 92.12 92 SER A O 1
ATOM 714 N N . THR A 1 93 ? -6.540 -4.127 13.400 1.00 91.69 93 THR A N 1
ATOM 715 C CA . THR A 1 93 ? -6.398 -4.843 14.677 1.00 91.69 93 THR A CA 1
ATOM 716 C C . THR A 1 93 ? -6.899 -4.001 15.849 1.00 91.69 93 THR A C 1
ATOM 718 O O . THR A 1 93 ? -7.658 -4.515 16.670 1.00 91.69 93 THR A O 1
ATOM 721 N N . ALA A 1 94 ? -6.547 -2.711 15.901 1.00 92.50 94 ALA A N 1
ATOM 722 C CA . ALA A 1 94 ? -7.053 -1.801 16.926 1.00 92.50 94 ALA A CA 1
ATOM 723 C C . ALA A 1 94 ? -8.575 -1.622 16.819 1.00 92.50 94 ALA A C 1
ATOM 725 O O . ALA A 1 94 ? -9.262 -1.766 17.826 1.00 92.50 94 ALA A O 1
ATOM 726 N N . ILE A 1 95 ? -9.110 -1.407 15.609 1.00 95.38 95 ILE A N 1
ATOM 727 C CA . ILE A 1 95 ? -10.560 -1.292 15.371 1.00 95.38 95 ILE A CA 1
ATOM 728 C C . ILE A 1 95 ? -11.296 -2.537 15.877 1.00 95.38 95 ILE A C 1
ATOM 730 O O . ILE A 1 95 ? -12.213 -2.418 16.684 1.00 95.38 95 ILE A O 1
ATOM 734 N N . ARG A 1 96 ? -10.879 -3.740 15.455 1.00 95.38 96 ARG A N 1
ATOM 735 C CA . ARG A 1 96 ? -11.535 -4.990 15.874 1.00 95.38 96 ARG A CA 1
ATOM 736 C C . ARG A 1 96 ? -11.493 -5.179 17.387 1.00 95.38 96 ARG A C 1
ATOM 738 O O . ARG A 1 96 ? -12.491 -5.592 17.962 1.00 95.38 96 ARG A O 1
ATOM 745 N N . ARG A 1 97 ? -10.364 -4.858 18.031 1.00 95.12 97 ARG A N 1
ATOM 746 C CA . ARG A 1 97 ? -10.233 -4.919 19.492 1.00 95.12 97 ARG A CA 1
ATOM 747 C C . ARG A 1 97 ? -11.203 -3.959 20.184 1.00 95.12 97 ARG A C 1
ATOM 749 O O . ARG A 1 97 ? -11.881 -4.386 21.108 1.00 95.12 97 ARG A O 1
ATOM 756 N N . ARG A 1 98 ? -11.286 -2.701 19.738 1.00 94.75 98 ARG A N 1
ATOM 757 C CA . ARG A 1 98 ? -12.211 -1.703 20.302 1.00 94.75 98 ARG A CA 1
ATOM 758 C C . ARG A 1 98 ? -13.661 -2.161 20.199 1.00 94.75 98 ARG A C 1
ATOM 760 O O . ARG A 1 98 ? -14.356 -2.222 21.206 1.00 94.75 98 ARG A O 1
ATOM 767 N N . VAL A 1 99 ? -14.079 -2.595 19.009 1.00 95.44 99 VAL A N 1
ATOM 768 C CA . VAL A 1 99 ? -15.440 -3.109 18.790 1.00 95.44 99 VAL A CA 1
ATOM 769 C C . VAL A 1 99 ? -15.728 -4.330 19.671 1.00 95.44 99 VAL A C 1
ATOM 771 O O . VAL A 1 99 ? -16.802 -4.419 20.261 1.00 95.44 99 VAL A O 1
ATOM 774 N N . ALA A 1 100 ? -14.765 -5.245 19.818 1.00 94.88 100 ALA A N 1
ATOM 775 C CA . ALA A 1 100 ? -14.890 -6.413 20.691 1.00 94.88 100 ALA A CA 1
ATOM 776 C C . ALA A 1 100 ? -15.030 -6.052 22.183 1.00 94.88 100 ALA A C 1
ATOM 778 O O . ALA A 1 100 ? -15.650 -6.809 22.930 1.00 94.88 100 ALA A O 1
ATOM 779 N N . LEU A 1 101 ? -14.476 -4.908 22.601 1.00 94.88 101 LEU A N 1
ATOM 780 C CA . LEU A 1 101 ? -14.591 -4.339 23.949 1.00 94.88 101 LEU A CA 1
ATOM 781 C C . LEU A 1 101 ? -15.835 -3.449 24.130 1.00 94.88 101 LEU A C 1
ATOM 783 O O . LEU A 1 101 ? -16.037 -2.902 25.210 1.00 94.88 101 LEU A O 1
ATOM 787 N N . GLY A 1 102 ? -16.669 -3.290 23.096 1.00 93.06 102 GLY A N 1
ATOM 788 C CA . GLY A 1 102 ? -17.825 -2.389 23.124 1.00 93.06 102 GLY A CA 1
ATOM 789 C C . GLY A 1 102 ? -17.460 -0.903 23.030 1.00 93.06 102 GLY A C 1
ATOM 790 O O . GLY A 1 102 ? -18.314 -0.047 23.245 1.00 93.06 102 GLY A O 1
ATOM 791 N N . GLU A 1 103 ? -16.209 -0.581 22.701 1.00 94.06 103 GLU A N 1
ATOM 792 C CA . GLU A 1 103 ? -15.746 0.788 22.497 1.00 94.06 103 GLU A CA 1
ATOM 793 C C . GLU A 1 103 ? -16.141 1.296 21.103 1.00 94.06 103 GLU A C 1
ATOM 795 O O . GLU A 1 103 ? -16.135 0.554 20.114 1.00 94.06 103 GLU A O 1
ATOM 800 N N . THR A 1 104 ? -16.437 2.593 21.002 1.00 91.69 104 THR A N 1
ATOM 801 C CA . THR A 1 104 ? -16.738 3.224 19.713 1.00 91.69 104 THR A CA 1
ATOM 802 C C . THR A 1 104 ? -15.492 3.349 18.831 1.00 91.69 104 THR A C 1
ATOM 804 O O . THR A 1 104 ? -14.381 3.622 19.297 1.00 91.69 104 THR A O 1
ATOM 807 N N . VAL A 1 105 ? -15.693 3.181 17.523 1.00 95.19 105 VAL A N 1
ATOM 808 C CA . VAL A 1 105 ? -14.686 3.419 16.473 1.00 95.19 105 VAL A CA 1
ATOM 809 C C . VAL A 1 105 ? -15.094 4.563 15.538 1.00 95.19 105 VAL A C 1
ATOM 811 O O . VAL A 1 105 ? -14.564 4.694 14.432 1.00 95.19 105 VAL A O 1
ATOM 814 N N . ALA A 1 106 ? -16.032 5.410 15.975 1.00 94.25 106 ALA A N 1
ATOM 815 C CA . ALA A 1 106 ? -16.399 6.630 15.265 1.00 94.25 106 ALA A CA 1
ATOM 816 C C . ALA A 1 106 ? -15.165 7.516 15.022 1.00 94.25 106 ALA A C 1
ATOM 818 O O . ALA A 1 106 ? -14.306 7.666 15.889 1.00 94.25 106 ALA A O 1
ATOM 819 N N . GLY A 1 107 ? -15.051 8.061 13.810 1.00 92.38 107 GLY A N 1
ATOM 820 C CA . GLY A 1 107 ? -13.884 8.839 13.381 1.00 92.38 107 GLY A CA 1
ATOM 821 C C . GLY A 1 107 ? -12.658 8.006 12.981 1.00 92.38 107 GLY A C 1
ATOM 822 O O . GLY A 1 107 ? -11.753 8.550 12.358 1.00 92.38 107 GLY A O 1
ATOM 823 N N . MET A 1 108 ? -12.625 6.696 13.264 1.00 93.75 108 MET A N 1
ATOM 824 C CA . MET A 1 108 ? -11.572 5.789 12.769 1.00 93.75 108 MET A CA 1
ATOM 825 C C . MET A 1 108 ? -11.936 5.143 11.429 1.00 93.75 108 MET A C 1
ATOM 827 O O . MET A 1 108 ? -11.061 4.700 10.690 1.00 93.75 108 MET A O 1
ATOM 831 N N . VAL A 1 109 ? -13.232 5.057 11.128 1.00 94.50 109 VAL A N 1
ATOM 832 C CA . VAL A 1 109 ? -13.775 4.502 9.885 1.00 94.50 109 VAL A CA 1
ATOM 833 C C . VAL A 1 109 ? -14.844 5.441 9.317 1.00 94.50 109 VAL A C 1
ATOM 835 O O . VAL A 1 109 ? -15.441 6.209 10.078 1.00 94.50 109 VAL A O 1
ATOM 838 N N . PRO A 1 110 ? -15.130 5.385 8.001 1.00 95.50 110 PRO A N 1
ATOM 839 C CA . PRO A 1 110 ? -16.247 6.124 7.417 1.00 95.50 110 PRO A CA 1
ATOM 840 C C . PRO A 1 110 ? -17.578 5.796 8.108 1.00 95.50 110 PRO A C 1
ATOM 842 O O . PRO A 1 110 ? -17.810 4.649 8.493 1.00 95.50 110 PRO A O 1
ATOM 845 N N . ALA A 1 111 ? -18.485 6.772 8.207 1.00 95.69 111 ALA A N 1
ATOM 846 C CA . ALA A 1 111 ? -19.759 6.614 8.919 1.00 95.69 111 ALA A CA 1
ATOM 847 C C . ALA A 1 111 ? -20.598 5.423 8.412 1.00 95.69 111 ALA A C 1
ATOM 849 O O . ALA A 1 111 ? -21.137 4.666 9.213 1.00 95.69 111 ALA A O 1
ATOM 850 N N . GLY A 1 112 ? -20.635 5.195 7.093 1.00 97.38 112 GLY A N 1
ATOM 851 C CA . GLY A 1 112 ? -21.325 4.034 6.516 1.00 97.38 112 GLY A CA 1
ATOM 852 C C . GLY A 1 112 ? -20.706 2.687 6.918 1.00 97.38 112 GLY A C 1
ATOM 853 O O . GLY A 1 112 ? -21.421 1.705 7.089 1.00 97.38 112 GLY A O 1
ATOM 854 N N . VAL A 1 113 ? -19.387 2.636 7.140 1.00 96.62 113 VAL A N 1
ATOM 855 C CA . VAL A 1 113 ? -18.699 1.429 7.630 1.00 96.62 113 VAL A CA 1
ATOM 856 C C . VAL A 1 113 ? -19.012 1.193 9.108 1.00 96.62 113 VAL A C 1
ATOM 858 O O . VAL A 1 113 ? -19.270 0.054 9.489 1.00 96.62 113 VAL A O 1
ATOM 861 N N . LEU A 1 114 ? -19.038 2.250 9.930 1.00 96.38 114 LEU A N 1
ATOM 862 C CA . LEU A 1 114 ? -19.456 2.158 11.335 1.00 96.38 114 LEU A CA 1
ATOM 863 C C . LEU A 1 114 ? -20.883 1.607 11.444 1.00 96.38 114 LEU A C 1
ATOM 865 O O . LEU A 1 114 ? -21.102 0.610 12.128 1.00 96.38 114 LEU A O 1
ATOM 869 N N . GLN A 1 115 ? -21.820 2.201 10.701 1.00 96.69 115 GLN A N 1
ATOM 870 C CA . GLN A 1 115 ? -23.211 1.753 10.654 1.00 96.69 115 GLN A CA 1
ATOM 871 C C . GLN A 1 115 ? -23.307 0.277 10.251 1.00 96.69 115 GLN A C 1
ATOM 873 O O . GLN A 1 115 ? -24.032 -0.497 10.873 1.00 96.69 115 GLN A O 1
ATOM 878 N N . HIS A 1 116 ? -22.538 -0.138 9.242 1.00 97.00 116 HIS A N 1
ATOM 879 C CA . HIS A 1 116 ? -22.513 -1.526 8.799 1.00 97.00 116 HIS A CA 1
ATOM 880 C C . HIS A 1 116 ? -22.003 -2.484 9.889 1.00 97.00 116 HIS A C 1
ATOM 882 O O . HIS A 1 116 ? -22.612 -3.534 10.107 1.00 97.00 116 HIS A O 1
ATOM 888 N N . ILE A 1 117 ? -20.928 -2.119 10.601 1.00 95.44 117 ILE A N 1
ATOM 889 C CA . ILE A 1 117 ? -20.390 -2.895 11.731 1.00 95.44 117 ILE A CA 1
ATOM 890 C C . ILE A 1 117 ? -21.450 -3.064 12.824 1.00 95.44 117 ILE A C 1
ATOM 892 O O . ILE A 1 117 ? -21.638 -4.171 13.330 1.00 95.44 117 ILE A O 1
ATOM 896 N N . GLU A 1 118 ? -22.162 -1.990 13.169 1.00 93.94 118 GLU A N 1
ATOM 897 C CA . GLU A 1 118 ? -23.172 -1.992 14.229 1.00 93.94 118 GLU A CA 1
ATOM 898 C C . GLU A 1 118 ? -24.409 -2.818 13.869 1.00 93.94 118 GLU A C 1
ATOM 900 O O . GLU A 1 118 ? -24.856 -3.625 14.689 1.00 93.94 118 GLU A O 1
ATOM 905 N N . GLN A 1 119 ? -24.921 -2.647 12.646 1.00 96.25 119 GLN A N 1
ATOM 906 C CA . GLN A 1 119 ? -26.103 -3.347 12.132 1.00 96.25 119 GLN A CA 1
ATOM 907 C C . GLN A 1 119 ? -25.906 -4.862 12.077 1.00 96.25 119 GLN A C 1
ATOM 909 O O . GLN A 1 119 ? -26.824 -5.614 12.389 1.00 96.25 119 GLN A O 1
ATOM 914 N N . HIS A 1 120 ? -24.707 -5.312 11.702 1.00 96.00 120 HIS A N 1
ATOM 915 C CA . HIS A 1 120 ? -24.412 -6.734 11.506 1.00 96.00 120 HIS A CA 1
ATOM 916 C C . HIS A 1 120 ? -23.673 -7.360 12.696 1.00 96.00 120 HIS A C 1
ATOM 918 O O . HIS A 1 120 ? -23.302 -8.530 12.644 1.00 96.00 120 HIS A O 1
ATOM 924 N N . GLY A 1 121 ? -23.421 -6.592 13.763 1.00 93.56 121 GLY A N 1
ATOM 925 C CA . GLY A 1 121 ? -22.687 -7.063 14.938 1.00 93.56 121 GLY A CA 1
ATOM 926 C C . GLY A 1 121 ? -21.270 -7.558 14.624 1.00 93.56 121 GLY A C 1
ATOM 927 O O . GLY A 1 121 ? -20.768 -8.446 15.314 1.00 93.56 121 GLY A O 1
ATOM 928 N N . LEU A 1 122 ? -20.619 -7.015 13.587 1.00 95.00 122 LEU A N 1
ATOM 929 C CA . LEU A 1 122 ? -19.287 -7.459 13.170 1.00 95.00 122 LEU A CA 1
ATOM 930 C C . LEU A 1 122 ? -18.265 -7.214 14.279 1.00 95.00 122 LEU A C 1
ATOM 932 O O . LEU A 1 122 ? -18.294 -6.185 14.946 1.00 95.00 122 LEU A O 1
ATOM 936 N N . TYR A 1 123 ? -17.328 -8.150 14.442 1.00 94.00 123 TYR A N 1
ATOM 937 C CA . TYR A 1 123 ? -16.227 -8.072 15.415 1.00 94.00 123 TYR A CA 1
ATOM 938 C C . TYR A 1 123 ? -16.648 -7.989 16.886 1.00 94.00 123 TYR A C 1
ATOM 940 O O . TYR A 1 123 ? -15.777 -7.925 17.752 1.00 94.00 123 TYR A O 1
ATOM 948 N N . ARG A 1 124 ? -17.949 -8.047 17.192 1.00 88.12 124 ARG A N 1
ATOM 949 C CA . ARG A 1 124 ? -18.411 -8.310 18.551 1.00 88.12 124 ARG A CA 1
ATOM 950 C C . ARG A 1 124 ? -17.982 -9.727 18.899 1.00 88.12 124 ARG A C 1
ATOM 952 O O . ARG A 1 124 ? -18.150 -10.642 18.092 1.00 88.12 124 ARG A O 1
ATOM 959 N N . SER A 1 125 ? -17.365 -9.888 20.062 1.00 70.81 125 SER A N 1
ATOM 960 C CA . SER A 1 125 ? -16.895 -11.181 20.546 1.00 70.81 125 SER A CA 1
ATOM 961 C C . SER A 1 125 ? -18.054 -12.179 20.544 1.00 70.81 125 SER A C 1
ATOM 963 O O . SER A 1 125 ? -18.900 -12.152 21.430 1.00 70.81 125 SER A O 1
ATOM 965 N N . THR A 1 126 ? -18.109 -13.064 19.550 1.00 53.53 126 THR A N 1
ATOM 966 C CA . THR A 1 126 ? -18.829 -14.330 19.691 1.00 53.53 126 THR A CA 1
ATOM 967 C C . THR A 1 126 ? -17.977 -15.169 20.644 1.00 53.53 126 THR A C 1
ATOM 969 O O . THR A 1 126 ? -16.796 -15.371 20.336 1.00 53.53 126 THR A O 1
ATOM 972 N N . PRO A 1 127 ? -18.487 -15.610 21.806 1.00 46.97 127 PRO A N 1
ATOM 973 C CA . PRO A 1 127 ? -17.729 -16.490 22.684 1.00 46.97 127 PRO A CA 1
ATOM 974 C C . PRO A 1 127 ? -17.241 -17.714 21.896 1.00 46.97 127 PRO A C 1
ATOM 976 O O . PRO A 1 127 ? -18.038 -18.399 21.272 1.00 46.97 127 PRO A O 1
ATOM 979 N N . ALA A 1 128 ? -15.924 -17.924 21.878 1.00 49.50 128 ALA A N 1
ATOM 980 C CA . ALA A 1 128 ? -15.207 -19.198 21.740 1.00 49.50 128 ALA A CA 1
ATOM 981 C C . ALA A 1 128 ? -15.605 -20.265 20.683 1.00 49.50 128 ALA A C 1
ATOM 983 O O . ALA A 1 128 ? -15.028 -21.342 20.728 1.00 49.50 128 ALA A O 1
ATOM 984 N N . GLU A 1 129 ? -16.484 -20.036 19.703 1.00 48.22 129 GLU A N 1
ATOM 985 C CA . GLU A 1 129 ? -16.978 -21.146 18.852 1.00 48.22 129 GLU A CA 1
ATOM 986 C C . GLU A 1 129 ? -16.310 -21.316 17.475 1.00 48.22 129 GLU A C 1
ATOM 988 O O . GLU A 1 129 ? -16.675 -22.206 16.715 1.00 48.22 129 GLU A O 1
ATOM 993 N N . ARG A 1 130 ? -15.288 -20.522 17.123 1.00 50.75 130 ARG A N 1
ATOM 994 C CA . ARG A 1 130 ? -14.583 -20.666 15.820 1.00 50.75 130 ARG A CA 1
ATOM 995 C C . ARG A 1 130 ? -13.161 -21.219 15.891 1.00 50.75 130 ARG A C 1
ATOM 997 O O . ARG A 1 130 ? -12.456 -21.238 14.887 1.00 50.75 130 ARG A O 1
ATOM 1004 N N . ARG A 1 131 ? -12.742 -21.690 17.064 1.00 48.38 131 ARG A N 1
ATOM 1005 C CA . ARG A 1 131 ? -11.548 -22.527 17.235 1.00 48.38 131 ARG A CA 1
ATOM 1006 C C . ARG A 1 131 ? -11.911 -23.693 18.147 1.00 48.38 131 ARG A C 1
ATOM 1008 O O . ARG A 1 131 ? -11.510 -23.724 19.304 1.00 48.38 131 ARG A O 1
ATOM 1015 N N . ALA A 1 132 ? -12.670 -24.653 17.624 1.00 41.50 132 ALA A N 1
ATOM 1016 C CA . ALA A 1 132 ? -12.508 -26.004 18.135 1.00 41.50 132 ALA A CA 1
ATOM 1017 C C . ALA A 1 132 ? -11.048 -26.405 17.837 1.00 41.50 132 ALA A C 1
ATOM 1019 O O . ALA A 1 132 ? -10.616 -26.251 16.691 1.00 41.50 132 ALA A O 1
ATOM 1020 N N . PRO A 1 133 ? -10.246 -26.821 18.828 1.00 46.56 133 PRO A N 1
ATOM 1021 C CA . PRO A 1 133 ? -9.021 -27.540 18.524 1.00 46.56 133 PRO A CA 1
ATOM 1022 C C . PRO A 1 133 ? -9.426 -28.826 17.800 1.00 46.56 133 PRO A C 1
ATOM 1024 O O . PRO A 1 133 ? -10.344 -29.512 18.258 1.00 46.56 133 PRO A O 1
ATOM 1027 N N . ASP A 1 134 ? -8.773 -29.125 16.674 1.00 53.56 134 ASP A N 1
ATOM 1028 C CA . ASP A 1 134 ? -8.860 -30.433 16.023 1.00 53.56 134 ASP A CA 1
ATOM 1029 C C . ASP A 1 134 ? -8.616 -31.500 17.092 1.00 53.56 134 ASP A C 1
ATOM 1031 O O . ASP A 1 134 ? -7.494 -31.714 17.552 1.00 53.56 134 ASP A O 1
ATOM 1035 N N . THR A 1 135 ? -9.699 -32.116 17.556 1.00 55.84 135 THR A N 1
ATOM 1036 C CA . THR A 1 135 ? -9.618 -33.261 18.449 1.00 55.84 135 THR A CA 1
ATOM 1037 C C . THR A 1 135 ? -9.268 -34.432 17.543 1.00 55.84 135 THR A C 1
ATOM 1039 O O . THR A 1 135 ? -10.056 -34.732 16.641 1.00 55.84 135 THR A O 1
ATOM 1042 N N . PRO A 1 136 ? -8.095 -35.071 17.700 1.00 52.44 136 PRO A N 1
ATOM 1043 C CA . PRO A 1 136 ? -7.781 -36.235 16.892 1.00 52.44 136 PRO A CA 1
ATOM 1044 C C . PRO A 1 136 ? -8.830 -37.321 17.181 1.00 52.44 136 PRO A C 1
ATOM 1046 O O . PRO A 1 136 ? -9.300 -37.428 18.320 1.00 52.44 136 PRO A O 1
ATOM 1049 N N . PRO A 1 137 ? -9.238 -38.104 16.168 1.00 45.12 137 PRO A N 1
ATOM 1050 C CA . PRO A 1 137 ? -10.292 -39.091 16.337 1.00 45.12 137 PRO A CA 1
ATOM 1051 C C . PRO A 1 137 ? -9.914 -40.103 17.430 1.00 45.12 137 PRO A C 1
ATOM 1053 O O . PRO A 1 137 ? -8.728 -40.411 17.601 1.00 45.12 137 PRO A O 1
ATOM 1056 N N . PRO A 1 138 ? -10.900 -40.633 18.176 1.00 40.66 138 PRO A N 1
ATOM 1057 C CA . PRO A 1 138 ? -10.640 -41.608 19.221 1.00 40.66 138 PRO A CA 1
ATOM 1058 C C . PRO A 1 138 ? -10.005 -42.853 18.599 1.00 40.66 138 PRO A C 1
ATOM 1060 O O . PRO A 1 138 ? -10.605 -43.522 17.757 1.00 40.66 138 PRO A O 1
ATOM 1063 N N . GLN A 1 139 ? -8.784 -43.171 19.032 1.00 48.03 139 GLN A N 1
ATOM 1064 C CA . GLN A 1 139 ? -8.193 -44.481 18.792 1.00 48.03 139 GLN A CA 1
ATOM 1065 C C . GLN A 1 139 ? -8.979 -45.489 19.630 1.00 48.03 139 GLN A C 1
ATOM 1067 O O . GLN A 1 139 ? -8.759 -45.644 20.831 1.00 48.03 139 GLN A O 1
ATOM 1072 N N . GLY A 1 140 ? -9.963 -46.117 18.989 1.00 39.03 140 GLY A N 1
ATOM 1073 C CA . GLY A 1 140 ? -10.669 -47.267 19.527 1.00 39.03 140 GLY A CA 1
ATOM 1074 C C . GLY A 1 140 ? -9.674 -48.384 19.823 1.00 39.03 140 GLY A C 1
ATOM 1075 O O . GLY A 1 140 ? -8.952 -48.849 18.944 1.00 39.03 140 GLY A O 1
ATOM 1076 N N . ALA A 1 141 ? -9.633 -48.771 21.090 1.00 39.88 141 ALA A N 1
ATOM 1077 C CA . ALA A 1 141 ? -8.831 -49.853 21.621 1.00 39.88 141 ALA A CA 1
ATOM 1078 C C . ALA A 1 141 ? -9.428 -51.238 21.308 1.00 39.88 141 ALA A C 1
ATOM 1080 O O . ALA A 1 141 ? -10.619 -51.452 21.517 1.00 39.88 141 ALA A O 1
ATOM 1081 N N . GLY A 1 142 ? -8.537 -52.182 20.968 1.00 34.97 142 GLY A N 1
ATOM 1082 C CA . GLY A 1 142 ? -8.650 -53.634 21.210 1.00 34.97 142 GLY A CA 1
ATOM 1083 C C . GLY A 1 142 ? -9.518 -54.413 20.216 1.00 34.97 142 GLY A C 1
ATOM 1084 O O . GLY A 1 142 ? -10.549 -53.926 19.784 1.00 34.97 142 GLY A O 1
ATOM 1085 N N . ARG A 1 143 ? -9.231 -55.653 19.807 1.00 36.06 143 ARG A N 1
ATOM 1086 C CA . ARG A 1 143 ? -8.369 -56.790 20.224 1.00 36.06 143 ARG A CA 1
ATOM 1087 C C . ARG A 1 143 ? -8.220 -57.683 18.949 1.00 36.06 143 ARG A C 1
ATOM 1089 O O . ARG A 1 143 ? -8.942 -57.433 17.995 1.00 36.06 143 ARG A O 1
ATOM 1096 N N . LEU A 1 144 ? -7.395 -58.721 18.789 1.00 37.03 144 LEU A N 1
ATOM 1097 C CA . LEU A 1 144 ? -6.845 -59.755 19.671 1.00 37.03 144 LEU A CA 1
ATOM 1098 C C . LEU A 1 144 ? -5.709 -60.490 18.904 1.00 37.03 144 LEU A C 1
ATOM 1100 O O . LEU A 1 144 ? -5.634 -60.399 17.682 1.00 37.03 144 LEU A O 1
ATOM 1104 N N . HIS A 1 145 ? -4.874 -61.208 19.657 1.00 36.94 145 HIS A N 1
ATOM 1105 C CA . HIS A 1 145 ? -3.915 -62.258 19.270 1.00 36.94 145 HIS A CA 1
ATOM 1106 C C . HIS A 1 145 ? -4.345 -63.154 18.086 1.00 36.94 145 HIS A C 1
ATOM 1108 O O . HIS A 1 145 ? -5.516 -63.511 18.016 1.00 36.94 145 HIS A O 1
ATOM 1114 N N . ASP A 1 146 ? -3.413 -63.617 17.242 1.00 36.53 146 ASP A N 1
ATOM 1115 C CA . ASP A 1 146 ? -2.672 -64.864 17.512 1.00 36.53 146 ASP A CA 1
ATOM 1116 C C . ASP A 1 146 ? -1.456 -65.048 16.591 1.00 36.53 146 ASP A C 1
ATOM 1118 O O . ASP A 1 146 ? -1.391 -64.489 15.496 1.00 36.53 146 ASP A O 1
ATOM 1122 N N . GLN A 1 147 ? -0.471 -65.773 17.118 1.00 40.44 147 GLN A N 1
ATOM 1123 C CA . GLN A 1 147 ? 0.741 -66.231 16.441 1.00 40.44 147 GLN A CA 1
ATOM 1124 C C . GLN A 1 147 ? 0.439 -67.477 15.598 1.00 40.44 147 GLN A C 1
ATOM 1126 O O . GLN A 1 147 ? -0.424 -68.260 15.981 1.00 40.44 147 GLN A O 1
ATOM 1131 N N . ASP A 1 148 ? 1.162 -67.642 14.488 1.00 48.38 148 ASP A N 1
ATOM 1132 C CA . ASP A 1 148 ? 1.938 -68.849 14.141 1.00 48.38 148 ASP A CA 1
ATOM 1133 C C . ASP A 1 148 ? 2.818 -68.573 12.906 1.00 48.38 148 ASP A C 1
ATOM 1135 O O . ASP A 1 148 ? 2.307 -67.996 11.915 1.00 48.38 148 ASP A O 1
#

Radius of gyration: 24.22 Å; chains: 1; bounding box: 46×83×46 Å

Secondary structure (DSSP, 8-state):
-HHHHHTT--GGG-EEEEEHHHHHTGGGSTTHHHHHTSSEEEEE-BTTB-GGGHHHH-GGGGGGEE-HHHHTT--SS--EEEE--------HHHHHHHHHTT---BTTB-HHHHHHHHHTTTTS---STT----PPPP----------

Sequence (148 aa):
MRRFRDQGYASTELFFVLGADAFNEIATWRDYPALLDLAHFVVVSRPGTAASQLRDRLPALANRMIGPSAALQSPERTVIILIEAPTSDVSSTAIRRRVALGETVAGMVPAGVLQHIEQHGLYRSTPAERRAPDTPPPQGAGRLHDQD